Protein AF-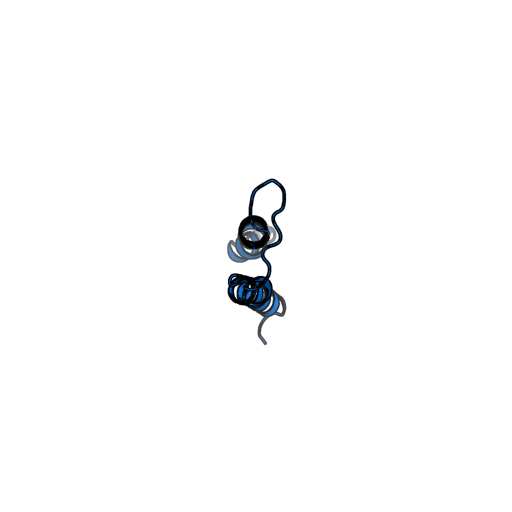A0A343TP40-F1 (afdb_monomer_lite)

Structure (mmCIF, N/CA/C/O backbone):
data_AF-A0A343TP40-F1
#
_entry.id   AF-A0A343TP40-F1
#
loop_
_atom_site.group_PDB
_atom_site.id
_atom_site.type_symbol
_atom_site.label_atom_id
_atom_site.label_alt_id
_atom_site.label_comp_id
_atom_site.label_asym_id
_atom_site.label_entity_id
_atom_site.label_seq_id
_atom_site.pdbx_PDB_ins_code
_atom_site.Cartn_x
_atom_site.Cartn_y
_atom_site.Cartn_z
_atom_site.occupancy
_atom_site.B_iso_or_equiv
_atom_site.auth_seq_id
_atom_site.auth_comp_id
_atom_site.auth_asym_id
_atom_site.auth_atom_id
_atom_site.pdbx_PDB_model_num
ATOM 1 N N . MET A 1 1 ? 8.742 -10.117 -28.222 1.00 50.50 1 MET A N 1
ATOM 2 C CA . MET A 1 1 ? 8.452 -10.788 -26.936 1.00 50.50 1 MET A CA 1
ATOM 3 C C . MET A 1 1 ? 8.343 -9.703 -25.877 1.00 50.50 1 MET A C 1
ATOM 5 O O . MET A 1 1 ? 9.273 -8.905 -25.808 1.00 50.50 1 MET A O 1
ATOM 9 N N . PRO A 1 2 ? 7.225 -9.579 -25.140 1.00 55.41 2 PRO A N 1
ATOM 10 C CA . PRO A 1 2 ? 7.133 -8.594 -24.063 1.00 55.41 2 PRO A CA 1
ATOM 11 C C . PRO A 1 2 ? 8.281 -8.844 -23.079 1.00 55.41 2 PRO A C 1
ATOM 13 O O . PRO A 1 2 ? 8.520 -9.994 -22.706 1.00 55.41 2 PRO A O 1
ATOM 16 N N . ARG A 1 3 ? 9.039 -7.801 -22.708 1.00 74.75 3 ARG A N 1
ATOM 17 C CA . ARG A 1 3 ? 10.085 -7.945 -21.685 1.00 74.75 3 ARG A CA 1
ATOM 18 C C . ARG A 1 3 ? 9.414 -8.457 -20.414 1.00 74.75 3 ARG A C 1
ATOM 20 O O . ARG A 1 3 ? 8.406 -7.900 -19.983 1.00 74.75 3 ARG A O 1
ATOM 27 N N . THR A 1 4 ? 9.986 -9.489 -19.804 1.00 79.00 4 THR A N 1
ATOM 28 C CA . THR A 1 4 ? 9.515 -10.113 -18.556 1.00 79.00 4 THR A CA 1
ATOM 29 C C . THR A 1 4 ? 9.244 -9.077 -17.460 1.00 79.00 4 THR A C 1
ATOM 31 O O . THR A 1 4 ? 8.316 -9.222 -16.673 1.00 79.00 4 THR A O 1
ATOM 34 N N . GLU A 1 5 ? 10.011 -7.988 -17.460 1.00 75.94 5 GLU A N 1
ATOM 35 C CA . GLU A 1 5 ? 9.896 -6.856 -16.537 1.00 75.94 5 GLU A CA 1
ATOM 36 C C . GLU A 1 5 ? 8.595 -6.049 -16.714 1.00 75.94 5 GLU A C 1
ATOM 38 O O . GLU A 1 5 ? 7.969 -5.669 -15.728 1.00 75.94 5 GLU A O 1
ATOM 43 N N . THR A 1 6 ? 8.127 -5.851 -17.952 1.00 81.25 6 THR A N 1
ATOM 44 C CA . THR A 1 6 ? 6.832 -5.207 -18.237 1.00 81.25 6 THR A CA 1
ATOM 45 C C . THR A 1 6 ? 5.677 -6.064 -17.727 1.00 81.25 6 THR A C 1
ATOM 47 O O . THR A 1 6 ? 4.728 -5.546 -17.145 1.00 81.25 6 THR A O 1
ATOM 50 N N . VAL A 1 7 ? 5.774 -7.385 -17.908 1.00 86.69 7 VAL A N 1
ATOM 51 C CA . VAL A 1 7 ? 4.774 -8.337 -17.402 1.00 86.69 7 VAL A CA 1
ATOM 52 C C . VAL A 1 7 ? 4.743 -8.317 -15.874 1.00 86.69 7 VAL A C 1
ATOM 54 O O . VAL A 1 7 ? 3.663 -8.299 -15.293 1.00 86.69 7 VAL A O 1
ATOM 57 N N . LEU A 1 8 ? 5.911 -8.250 -15.228 1.00 87.12 8 LEU A N 1
ATOM 58 C CA . LEU A 1 8 ? 6.054 -8.114 -13.775 1.00 87.12 8 LEU A CA 1
ATOM 59 C C . LEU A 1 8 ? 5.372 -6.851 -13.237 1.00 87.12 8 LEU A C 1
ATOM 61 O O . LEU A 1 8 ? 4.590 -6.942 -12.293 1.00 87.12 8 LEU A O 1
ATOM 65 N N . TRP A 1 9 ? 5.621 -5.691 -13.849 1.00 87.62 9 TRP A N 1
ATOM 66 C CA . TRP A 1 9 ? 4.977 -4.438 -13.446 1.00 87.62 9 TRP A CA 1
ATOM 67 C C . TRP A 1 9 ? 3.467 -4.455 -13.676 1.00 87.62 9 TRP A C 1
ATOM 69 O O . TRP A 1 9 ? 2.714 -4.071 -12.783 1.00 87.62 9 TRP A O 1
ATOM 79 N N . ALA A 1 10 ? 3.010 -4.960 -14.824 1.00 89.19 10 ALA A N 1
ATOM 80 C CA . ALA A 1 10 ? 1.584 -5.110 -15.102 1.00 89.19 10 ALA A CA 1
ATOM 81 C C . ALA A 1 10 ? 0.890 -6.006 -14.060 1.00 89.19 10 ALA A C 1
ATOM 83 O O . ALA A 1 10 ? -0.176 -5.655 -13.557 1.00 89.19 10 ALA A O 1
ATOM 84 N N . LEU A 1 11 ? 1.520 -7.124 -13.681 1.00 92.56 11 LEU A N 1
ATOM 85 C CA . LEU A 1 11 ? 1.035 -8.001 -12.613 1.00 92.56 11 LEU A CA 1
ATOM 86 C C . LEU A 1 11 ? 0.997 -7.291 -11.258 1.00 92.56 11 LEU A C 1
ATOM 88 O O . LEU A 1 11 ? -0.001 -7.402 -10.553 1.00 92.56 11 LEU A O 1
ATOM 92 N N . ALA A 1 12 ? 2.041 -6.539 -10.903 1.00 91.62 12 ALA A N 1
ATOM 93 C CA . ALA A 1 12 ? 2.087 -5.794 -9.646 1.00 91.62 12 ALA A CA 1
ATOM 94 C C . ALA A 1 12 ? 0.937 -4.777 -9.541 1.00 91.62 12 ALA A C 1
ATOM 96 O O . ALA A 1 12 ? 0.241 -4.738 -8.525 1.00 91.62 12 ALA A O 1
ATOM 97 N N . PHE A 1 13 ? 0.682 -4.006 -10.603 1.00 90.56 13 PHE A N 1
ATOM 98 C CA . PHE A 1 13 ? -0.450 -3.077 -10.655 1.00 90.56 13 PHE A CA 1
ATOM 99 C C . PHE A 1 13 ? -1.798 -3.795 -10.599 1.00 90.56 13 PHE A C 1
ATOM 101 O O . PHE A 1 13 ? -2.693 -3.359 -9.876 1.00 90.56 13 PHE A O 1
ATOM 108 N N . LEU A 1 14 ? -1.939 -4.914 -11.312 1.00 94.19 14 LEU A N 1
ATOM 109 C CA . LEU A 1 14 ? -3.159 -5.714 -11.275 1.00 94.19 14 LEU A CA 1
ATOM 110 C C . LEU A 1 14 ? -3.447 -6.216 -9.854 1.00 94.19 14 LEU A C 1
ATOM 112 O O . LEU A 1 14 ? -4.568 -6.069 -9.376 1.00 94.19 14 LEU A O 1
ATOM 116 N N . LEU A 1 15 ? -2.436 -6.745 -9.158 1.00 92.31 15 LEU A N 1
ATOM 117 C CA . LEU A 1 15 ? -2.550 -7.164 -7.760 1.00 92.31 15 LEU A CA 1
ATOM 118 C C . LEU A 1 15 ? -2.957 -5.999 -6.853 1.00 92.31 15 LEU A C 1
ATOM 120 O O . LEU A 1 15 ? -3.857 -6.170 -6.035 1.00 92.31 15 LEU A O 1
ATOM 124 N N . LEU A 1 16 ? -2.352 -4.819 -7.020 1.00 91.75 16 LEU A N 1
ATOM 125 C CA . LEU A 1 16 ? -2.724 -3.623 -6.259 1.00 91.75 16 LEU A CA 1
ATOM 126 C C . LEU A 1 16 ? -4.197 -3.253 -6.433 1.00 91.75 16 LEU A C 1
ATOM 128 O O . LEU A 1 16 ? -4.864 -2.972 -5.442 1.00 91.75 16 LEU A O 1
ATOM 132 N N . VAL A 1 17 ? -4.713 -3.269 -7.663 1.00 90.88 17 VAL A N 1
ATOM 133 C CA . VAL A 1 17 ? -6.114 -2.922 -7.952 1.00 90.88 17 VAL A CA 1
ATOM 134 C C . VAL A 1 17 ? -7.064 -3.982 -7.412 1.00 90.88 17 VAL A C 1
ATOM 136 O O . VAL A 1 17 ? -8.042 -3.655 -6.745 1.00 90.88 17 VAL A O 1
ATOM 139 N N . VAL A 1 18 ? -6.765 -5.251 -7.681 1.00 90.44 18 VAL A N 1
ATOM 140 C CA . VAL A 1 18 ? -7.597 -6.382 -7.272 1.00 90.44 18 VAL A CA 1
ATOM 141 C C . VAL A 1 18 ? -7.696 -6.408 -5.747 1.00 90.44 18 VAL A C 1
ATOM 143 O O . VAL A 1 18 ? -8.789 -6.323 -5.211 1.00 90.44 18 VAL A O 1
ATOM 146 N N . PHE A 1 19 ? -6.587 -6.370 -5.015 1.00 88.44 19 PHE A N 1
ATOM 147 C CA . PHE A 1 19 ? -6.615 -6.413 -3.548 1.00 88.44 19 PHE A CA 1
ATOM 148 C C . PHE A 1 19 ? -6.930 -5.070 -2.859 1.00 88.44 19 PHE A C 1
ATOM 150 O O . PHE A 1 19 ? -6.963 -5.008 -1.625 1.00 88.44 19 PHE A O 1
ATOM 157 N N . ALA A 1 20 ? -7.213 -4.003 -3.618 1.00 84.31 20 ALA A N 1
ATOM 158 C CA . ALA A 1 20 ? -7.666 -2.734 -3.046 1.00 84.31 20 ALA A CA 1
ATOM 159 C C . ALA A 1 20 ? -9.045 -2.859 -2.384 1.00 84.31 20 ALA A C 1
ATOM 161 O O . ALA A 1 20 ? -9.312 -2.181 -1.391 1.00 84.31 20 ALA A O 1
ATOM 162 N N . VAL A 1 21 ? -9.915 -3.721 -2.920 1.00 84.19 21 VAL A N 1
ATOM 163 C CA . VAL A 1 21 ? -11.238 -3.981 -2.349 1.00 84.19 21 VAL A CA 1
ATOM 164 C C . VAL A 1 21 ? -11.132 -5.157 -1.377 1.00 84.19 21 VAL A C 1
ATOM 166 O O . VAL A 1 21 ? -10.871 -6.277 -1.811 1.00 84.19 21 VAL A O 1
ATOM 169 N N . PRO A 1 22 ? -11.376 -4.979 -0.067 1.00 78.75 22 PRO A N 1
ATOM 170 C CA . PRO A 1 22 ? -11.153 -6.050 0.899 1.00 78.75 22 PRO A CA 1
ATOM 171 C C . PRO A 1 22 ? -12.412 -6.917 1.020 1.00 78.75 22 PRO A C 1
ATOM 173 O O . PRO A 1 22 ? -12.994 -7.025 2.098 1.00 78.75 22 PRO A O 1
ATOM 176 N N . TRP A 1 23 ? -12.867 -7.528 -0.084 1.00 78.62 23 TRP A N 1
ATOM 177 C CA . TRP A 1 23 ? -14.081 -8.371 -0.116 1.00 78.62 23 TRP A CA 1
ATOM 178 C C . TRP A 1 23 ? -14.065 -9.468 0.958 1.00 78.62 23 TRP A C 1
ATOM 180 O O . TRP A 1 23 ? -15.107 -9.872 1.462 1.00 78.62 23 TRP A O 1
ATOM 190 N N . PHE A 1 24 ? -12.870 -9.923 1.344 1.00 72.88 24 PHE A N 1
ATOM 191 C CA . PHE A 1 24 ? -12.652 -10.969 2.340 1.00 72.88 24 PHE A CA 1
ATOM 192 C C . PHE A 1 24 ? -12.823 -10.490 3.791 1.00 72.88 24 PHE A C 1
ATOM 194 O O . PHE A 1 24 ? -13.029 -11.304 4.686 1.00 72.88 24 PHE A O 1
ATOM 201 N N . LEU A 1 25 ? -12.760 -9.181 4.044 1.00 74.62 25 LEU A N 1
ATOM 202 C CA . LEU A 1 25 ? -12.904 -8.585 5.378 1.00 74.62 25 LEU A CA 1
ATOM 203 C C . LEU A 1 25 ? -14.320 -8.043 5.634 1.00 74.62 25 LEU A C 1
ATOM 205 O O . LEU A 1 25 ? -14.584 -7.568 6.734 1.00 74.62 25 LEU A O 1
ATOM 209 N N . TRP A 1 26 ? -15.243 -8.150 4.669 1.00 72.38 26 TRP A N 1
ATOM 210 C CA . TRP A 1 26 ? -16.610 -7.604 4.755 1.00 72.38 26 TRP A CA 1
ATOM 211 C C . TRP A 1 26 ? -17.472 -8.172 5.899 1.00 72.38 26 TRP A C 1
ATOM 213 O O . TRP A 1 26 ? -18.485 -7.573 6.241 1.00 72.38 26 TRP A O 1
ATOM 223 N N . GLY A 1 27 ? -17.076 -9.286 6.525 1.00 68.88 27 GLY A N 1
ATOM 224 C CA . GLY A 1 27 ? -17.765 -9.866 7.688 1.00 68.88 27 GLY A CA 1
ATOM 225 C C . GLY A 1 27 ? -16.990 -9.787 9.007 1.00 68.88 27 GLY A C 1
ATOM 226 O O . GLY A 1 27 ? -17.444 -10.335 10.008 1.00 68.88 27 GLY A O 1
ATOM 227 N N . ASN A 1 28 ? -15.806 -9.166 9.026 1.00 68.38 28 ASN A N 1
ATOM 228 C CA . ASN A 1 28 ? -14.918 -9.211 10.183 1.00 68.38 28 ASN A CA 1
ATOM 229 C C . ASN A 1 28 ? -14.991 -7.908 10.996 1.00 68.38 28 ASN A C 1
ATOM 231 O O . ASN A 1 28 ? -14.375 -6.905 10.644 1.00 68.38 28 ASN A O 1
ATOM 235 N N . ALA A 1 29 ? -15.717 -7.945 12.116 1.00 69.62 29 ALA A N 1
ATOM 236 C CA . ALA A 1 29 ? -15.852 -6.819 13.044 1.00 69.62 29 ALA A CA 1
ATOM 237 C C . ALA A 1 29 ? -14.663 -6.670 14.017 1.00 69.62 29 ALA A C 1
ATOM 239 O O . ALA A 1 29 ? -14.765 -5.944 15.003 1.00 69.62 29 ALA A O 1
ATOM 240 N N . THR A 1 30 ? -13.542 -7.361 13.781 1.00 74.81 30 THR A N 1
ATOM 241 C CA . THR A 1 30 ? -12.372 -7.284 14.665 1.00 74.81 30 THR A CA 1
ATOM 242 C C . THR A 1 30 ? -11.824 -5.859 14.691 1.00 74.81 30 THR A C 1
ATOM 244 O O . THR A 1 30 ? -11.431 -5.303 13.663 1.00 74.81 30 THR A O 1
ATOM 247 N N . VAL A 1 31 ? -11.795 -5.270 15.884 1.00 80.94 31 VAL A N 1
ATOM 248 C CA . VAL A 1 31 ? -11.268 -3.927 16.133 1.00 80.94 31 VAL A CA 1
ATOM 249 C C . VAL A 1 31 ? -9.858 -4.055 16.697 1.00 80.94 31 VAL A C 1
ATOM 251 O O . VAL A 1 31 ? -9.641 -4.748 17.688 1.00 80.94 31 VAL A O 1
ATOM 254 N N . VAL A 1 32 ? -8.901 -3.365 16.081 1.00 78.19 32 VAL A N 1
ATOM 255 C CA . VAL A 1 32 ? -7.511 -3.280 16.545 1.00 78.19 32 VAL A CA 1
ATOM 256 C C . VAL A 1 32 ? -7.172 -1.814 16.782 1.00 78.19 32 VAL A C 1
ATOM 258 O O . VAL A 1 32 ? -7.385 -0.973 15.910 1.00 78.19 32 VAL A O 1
ATOM 261 N N . ALA A 1 33 ? -6.658 -1.495 17.974 1.00 77.69 33 ALA A N 1
ATOM 262 C CA . ALA A 1 33 ? -6.311 -0.125 18.376 1.00 77.69 33 ALA A CA 1
ATOM 263 C C . ALA A 1 33 ? -7.468 0.891 18.217 1.00 77.69 33 ALA A C 1
ATOM 265 O O . ALA A 1 33 ? -7.251 2.051 17.881 1.00 77.69 33 ALA A O 1
ATOM 266 N N . GLY A 1 34 ? -8.711 0.447 18.438 1.00 79.31 34 GLY A N 1
ATOM 267 C CA . GLY A 1 34 ? -9.909 1.289 18.343 1.00 79.31 34 GLY A CA 1
ATOM 268 C C . GLY A 1 34 ? -10.469 1.476 16.929 1.00 79.31 34 GLY A C 1
ATOM 269 O O . GLY A 1 34 ? -11.533 2.072 16.793 1.00 79.31 34 GLY A O 1
ATOM 270 N N . LEU A 1 35 ? -9.817 0.935 15.889 1.00 77.75 35 LEU A N 1
ATOM 271 C CA . LEU A 1 35 ? -10.299 0.990 14.505 1.00 77.75 35 LEU A CA 1
ATOM 272 C C . LEU A 1 35 ? -10.552 -0.414 13.928 1.00 77.75 35 LEU A C 1
ATOM 274 O O . LEU A 1 35 ? -9.818 -1.355 14.247 1.00 77.75 35 LEU A O 1
ATOM 278 N N . PRO A 1 36 ? -11.573 -0.589 13.069 1.00 83.06 36 PRO A N 1
ATOM 279 C CA . PRO A 1 36 ? -11.824 -1.863 12.404 1.00 83.06 36 PRO A CA 1
ATOM 280 C C . PRO A 1 36 ? -10.611 -2.321 11.590 1.00 83.06 36 PRO A C 1
ATOM 282 O O . PRO A 1 36 ? -9.984 -1.525 10.889 1.00 83.06 36 PRO A O 1
ATOM 285 N N . ILE A 1 37 ? -10.318 -3.621 11.622 1.00 86.00 37 ILE A N 1
ATOM 286 C CA . ILE A 1 37 ? -9.217 -4.247 10.874 1.00 86.00 37 ILE A CA 1
ATOM 287 C C . ILE A 1 37 ? -9.275 -3.942 9.364 1.00 86.00 37 ILE A C 1
ATOM 289 O O . ILE A 1 37 ? -8.245 -3.795 8.711 1.00 86.00 37 ILE A O 1
ATOM 293 N N . TRP A 1 38 ? -10.480 -3.770 8.814 1.00 83.56 38 TRP A N 1
ATOM 294 C CA . TRP A 1 38 ? -10.700 -3.380 7.421 1.00 83.56 38 TRP A CA 1
ATOM 295 C C . TRP A 1 38 ? -10.096 -2.004 7.090 1.00 83.56 38 TRP A C 1
ATOM 297 O O . TRP A 1 38 ? -9.543 -1.813 6.011 1.00 83.56 38 TRP A O 1
ATOM 307 N N . LEU A 1 39 ? -10.115 -1.056 8.036 1.00 84.75 39 LEU A N 1
ATOM 308 C CA . LEU A 1 39 ? -9.490 0.255 7.849 1.00 84.75 39 LEU A CA 1
ATOM 309 C C . LEU A 1 39 ? -7.958 0.145 7.850 1.00 84.75 39 LEU A C 1
ATOM 311 O O . LEU A 1 39 ? -7.290 0.750 7.014 1.00 84.75 39 LEU A O 1
ATOM 315 N N . TRP A 1 40 ? -7.406 -0.677 8.748 1.00 87.06 40 TRP A N 1
ATOM 316 C CA . TRP A 1 40 ? -5.971 -0.973 8.789 1.00 87.06 40 TRP A CA 1
ATOM 317 C C . TRP A 1 40 ? -5.472 -1.622 7.501 1.00 87.06 40 TRP A C 1
ATOM 319 O O . TRP A 1 40 ? -4.375 -1.295 7.049 1.00 87.06 40 TRP A O 1
ATOM 329 N N . TRP A 1 41 ? -6.284 -2.482 6.879 1.00 89.25 41 TRP A N 1
ATOM 330 C CA . TRP A 1 41 ? -5.979 -3.032 5.561 1.00 89.25 41 TRP A CA 1
ATOM 331 C C . TRP A 1 41 ? -5.778 -1.923 4.531 1.00 89.25 41 TRP A C 1
ATOM 333 O O . TRP A 1 41 ? -4.758 -1.913 3.851 1.00 89.25 41 TRP A O 1
ATOM 343 N N . HIS A 1 42 ? -6.684 -0.945 4.461 1.00 87.38 42 HIS A N 1
ATOM 344 C CA . HIS A 1 42 ? -6.528 0.183 3.543 1.00 87.38 42 HIS A CA 1
ATOM 345 C C . HIS A 1 42 ? -5.284 1.019 3.834 1.00 87.38 42 HIS A C 1
ATOM 347 O O . HIS A 1 42 ? -4.590 1.402 2.897 1.00 87.38 42 HIS A O 1
ATOM 353 N N . ILE A 1 43 ? -4.963 1.264 5.106 1.00 91.06 43 ILE A N 1
ATOM 354 C CA . ILE A 1 43 ? -3.743 1.993 5.487 1.00 91.06 43 ILE A CA 1
ATOM 355 C C . ILE A 1 43 ? -2.498 1.232 5.015 1.00 91.06 43 ILE A C 1
ATOM 357 O O . ILE A 1 43 ? -1.630 1.806 4.355 1.00 91.06 43 ILE A O 1
ATOM 361 N N . GLY A 1 44 ? -2.430 -0.071 5.299 1.00 92.06 44 GLY A N 1
ATOM 362 C CA . GLY A 1 44 ? -1.347 -0.933 4.830 1.00 92.06 44 GLY A CA 1
ATOM 363 C C . GLY A 1 44 ? -1.263 -0.978 3.303 1.00 92.06 44 GLY A C 1
ATOM 364 O O . GLY A 1 44 ? -0.171 -0.905 2.743 1.00 92.06 44 GLY A O 1
ATOM 365 N N . TRP A 1 45 ? -2.408 -1.018 2.619 1.00 93.50 45 TRP A N 1
ATOM 366 C CA . TRP A 1 45 ? -2.476 -1.050 1.160 1.00 93.50 45 TRP A CA 1
ATOM 367 C C . TRP A 1 45 ? -2.049 0.270 0.517 1.00 93.50 45 TRP A C 1
ATOM 369 O O . TRP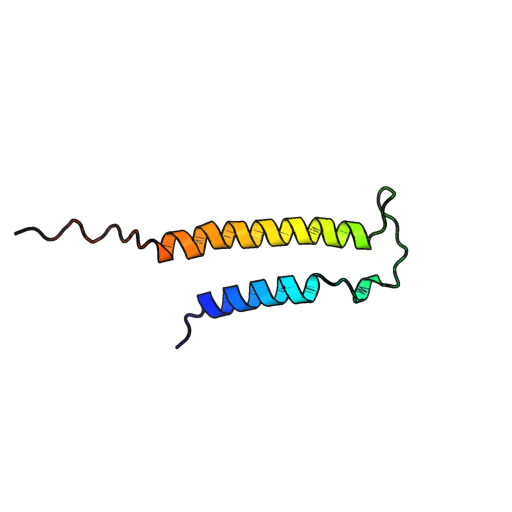 A 1 45 ? -1.359 0.252 -0.497 1.00 93.50 45 TRP A O 1
ATOM 379 N N . MET A 1 46 ? -2.375 1.414 1.126 1.00 93.62 46 MET A N 1
ATOM 380 C CA . MET A 1 46 ? -1.887 2.727 0.689 1.00 93.62 46 MET A CA 1
ATOM 381 C C . MET A 1 46 ? -0.365 2.823 0.816 1.00 93.62 46 MET A C 1
ATOM 383 O O . MET A 1 46 ? 0.297 3.303 -0.102 1.00 93.62 46 MET A O 1
ATOM 387 N N . ALA A 1 47 ? 0.203 2.315 1.915 1.00 95.00 47 ALA A N 1
ATOM 388 C CA . ALA A 1 47 ? 1.651 2.249 2.085 1.00 95.00 47 ALA A CA 1
ATOM 389 C C . ALA A 1 47 ? 2.303 1.323 1.044 1.00 95.00 47 ALA A C 1
ATOM 391 O O . ALA A 1 47 ? 3.295 1.700 0.420 1.00 95.00 47 ALA A O 1
ATOM 392 N N . LEU A 1 48 ? 1.723 0.142 0.803 1.00 94.25 48 LEU A N 1
ATOM 393 C CA . LEU A 1 48 ? 2.204 -0.789 -0.218 1.00 94.25 48 LEU A CA 1
ATOM 394 C C . LEU A 1 48 ? 2.150 -0.162 -1.617 1.00 94.25 48 LEU A C 1
ATOM 396 O O . LEU A 1 48 ? 3.143 -0.193 -2.341 1.00 94.25 48 LEU A O 1
ATOM 400 N N . ALA A 1 49 ? 1.023 0.453 -1.979 1.00 94.00 49 ALA A N 1
ATOM 401 C CA . ALA A 1 49 ? 0.852 1.141 -3.251 1.00 94.00 49 ALA A CA 1
ATOM 402 C C . ALA A 1 49 ? 1.888 2.259 -3.425 1.00 94.00 49 ALA A C 1
ATOM 404 O O . ALA A 1 49 ? 2.514 2.340 -4.480 1.00 94.00 49 ALA A O 1
ATOM 405 N N . ALA A 1 50 ? 2.132 3.062 -2.385 1.00 94.25 50 ALA A N 1
ATOM 406 C CA . ALA A 1 50 ? 3.152 4.107 -2.403 1.00 94.25 50 ALA A CA 1
ATOM 407 C C . ALA A 1 50 ? 4.561 3.541 -2.639 1.00 94.25 50 ALA A C 1
ATOM 409 O O . ALA A 1 50 ? 5.303 4.076 -3.459 1.00 94.25 50 ALA A O 1
ATOM 410 N N . VAL A 1 51 ? 4.924 2.436 -1.979 1.00 93.94 51 VAL A N 1
ATOM 411 C CA . VAL A 1 51 ? 6.227 1.772 -2.171 1.00 93.94 51 VAL A CA 1
ATOM 412 C C . VAL A 1 51 ? 6.371 1.215 -3.585 1.00 93.94 51 VAL A C 1
ATOM 414 O O . VAL A 1 51 ? 7.425 1.376 -4.200 1.00 93.94 51 VAL A O 1
ATOM 417 N N . VAL A 1 52 ? 5.328 0.579 -4.121 1.00 91.94 52 VAL A N 1
ATOM 418 C CA . VAL A 1 52 ? 5.338 0.036 -5.487 1.00 91.94 52 VAL A CA 1
ATOM 419 C C . VAL A 1 52 ? 5.470 1.165 -6.508 1.00 91.94 52 VAL A C 1
ATOM 421 O O . VAL A 1 52 ? 6.312 1.072 -7.399 1.00 91.94 52 VAL A O 1
ATOM 424 N N . PHE A 1 53 ? 4.722 2.260 -6.344 1.00 87.69 53 PHE A N 1
ATOM 425 C CA . PHE A 1 53 ? 4.859 3.449 -7.187 1.00 87.69 53 PHE A CA 1
ATOM 426 C C . PHE A 1 53 ? 6.250 4.073 -7.075 1.00 87.69 53 PHE A C 1
ATOM 428 O O . PHE A 1 53 ? 6.857 4.402 -8.088 1.00 87.69 53 PHE A O 1
ATOM 435 N N . TYR A 1 54 ? 6.792 4.183 -5.864 1.00 89.94 54 TYR A N 1
ATOM 436 C CA . TYR A 1 54 ? 8.141 4.693 -5.642 1.00 89.94 54 TYR A CA 1
ATOM 437 C C . TYR A 1 54 ? 9.191 3.834 -6.356 1.00 89.94 54 TYR A C 1
ATOM 439 O O . TYR A 1 54 ? 10.029 4.344 -7.100 1.00 89.94 54 TYR A O 1
ATOM 447 N N . ALA A 1 55 ? 9.118 2.512 -6.192 1.00 88.62 55 ALA A N 1
ATOM 448 C CA . ALA A 1 55 ? 9.994 1.582 -6.886 1.00 88.62 55 ALA A CA 1
ATOM 449 C C . ALA A 1 55 ? 9.830 1.680 -8.409 1.00 88.62 55 ALA A C 1
ATOM 451 O O . ALA A 1 55 ? 10.830 1.637 -9.120 1.00 88.62 55 ALA A O 1
ATOM 452 N N . PHE A 1 56 ? 8.607 1.872 -8.910 1.00 84.44 56 PHE A N 1
ATOM 453 C CA . PHE A 1 56 ? 8.339 2.071 -10.334 1.00 84.44 56 PHE A CA 1
ATOM 454 C C . PHE A 1 56 ? 9.051 3.320 -10.849 1.00 84.44 56 PHE A C 1
ATOM 456 O O . PHE A 1 56 ? 9.860 3.234 -11.772 1.00 84.44 56 PHE A O 1
ATOM 463 N N . THR A 1 57 ? 8.851 4.452 -10.168 1.00 84.25 57 THR A N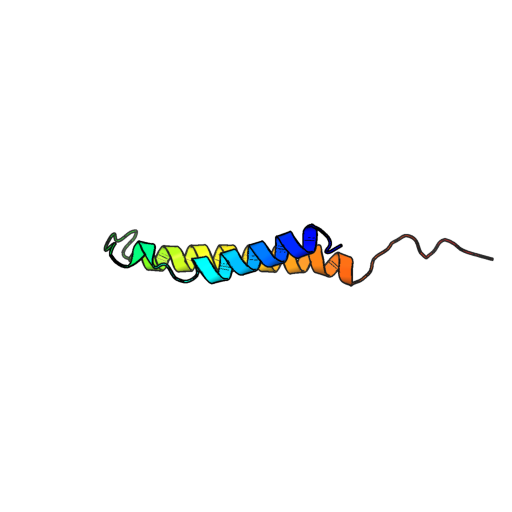 1
ATOM 464 C CA . THR A 1 57 ? 9.505 5.725 -10.498 1.00 84.25 57 THR A CA 1
ATOM 465 C C . THR A 1 57 ? 11.023 5.693 -10.366 1.00 84.25 57 THR A C 1
ATOM 467 O O . THR A 1 57 ? 11.678 6.574 -10.891 1.00 84.25 57 THR A O 1
ATOM 470 N N . ARG A 1 58 ? 11.609 4.705 -9.682 1.00 81.00 58 ARG A N 1
ATOM 471 C CA . ARG A 1 58 ? 13.069 4.553 -9.589 1.00 81.00 58 ARG A CA 1
ATOM 472 C C . ARG A 1 58 ? 13.636 3.573 -10.609 1.00 81.00 58 ARG A C 1
ATOM 474 O O . ARG A 1 58 ? 14.745 3.751 -11.077 1.00 81.00 58 ARG A O 1
ATOM 481 N N . ARG A 1 59 ? 12.915 2.493 -10.912 1.00 74.50 59 ARG A N 1
ATOM 482 C CA . ARG A 1 59 ? 13.449 1.356 -11.683 1.00 74.50 59 ARG A CA 1
ATOM 483 C C . ARG A 1 59 ? 13.030 1.376 -13.146 1.00 74.50 59 ARG A C 1
ATOM 485 O O . ARG A 1 59 ? 13.834 1.020 -13.999 1.00 74.50 59 ARG A O 1
ATOM 492 N N . ALA A 1 60 ? 11.790 1.774 -13.425 1.00 68.12 60 ALA A N 1
ATOM 493 C CA . ALA A 1 60 ? 11.312 1.946 -14.794 1.00 68.12 60 ALA A CA 1
ATOM 494 C C . ALA A 1 60 ? 11.797 3.290 -15.361 1.00 68.12 60 ALA A C 1
ATOM 496 O O . ALA A 1 60 ? 12.382 3.330 -16.440 1.00 68.12 60 ALA A O 1
ATOM 497 N N . TRP A 1 61 ? 11.679 4.356 -14.564 1.00 66.56 61 TRP A N 1
ATOM 498 C CA . TRP A 1 61 ? 11.995 5.721 -14.988 1.00 66.56 61 TRP A CA 1
ATOM 499 C C . TRP A 1 61 ? 13.482 5.959 -15.306 1.00 66.56 61 TRP A C 1
ATOM 501 O O . TRP A 1 61 ? 13.783 6.512 -16.361 1.00 66.56 61 TRP A O 1
ATOM 511 N N . ASP A 1 62 ? 14.419 5.501 -14.459 1.00 61.47 62 ASP A N 1
ATOM 512 C CA . ASP A 1 62 ? 15.869 5.645 -14.716 1.00 61.47 62 ASP A CA 1
ATOM 513 C C . ASP A 1 62 ? 16.300 4.932 -16.013 1.00 61.47 62 ASP A C 1
ATOM 515 O O . ASP A 1 62 ? 17.231 5.365 -16.691 1.00 61.47 62 ASP A O 1
ATOM 519 N N . ARG A 1 63 ? 15.603 3.852 -16.393 1.00 58.94 63 ARG A N 1
ATOM 520 C CA . ARG A 1 63 ? 15.864 3.108 -17.635 1.00 58.94 63 ARG A CA 1
ATOM 521 C C . ARG A 1 63 ? 15.230 3.755 -18.863 1.00 58.94 63 ARG A C 1
ATOM 523 O O . ARG A 1 63 ? 15.827 3.723 -19.933 1.00 58.94 63 ARG A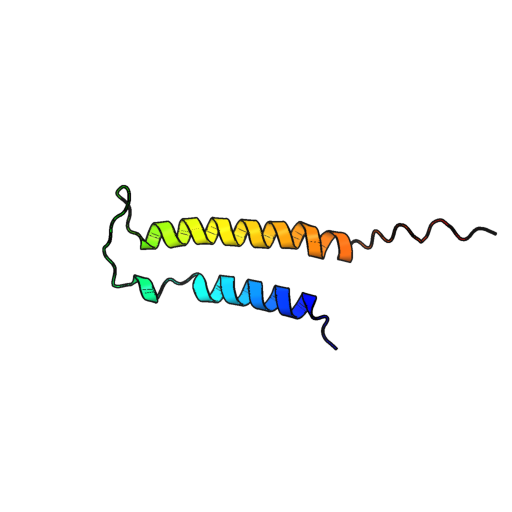 O 1
ATOM 530 N N . GLU A 1 64 ? 14.028 4.309 -18.734 1.00 58.91 64 GLU A N 1
ATOM 531 C CA . GLU A 1 64 ? 13.325 4.982 -19.835 1.00 58.91 64 GLU A CA 1
ATOM 532 C C . GLU A 1 64 ? 13.916 6.362 -20.153 1.00 58.91 64 GLU A C 1
ATOM 534 O O . GLU A 1 64 ? 13.867 6.781 -21.308 1.00 58.91 64 GLU A O 1
ATOM 539 N N . MET A 1 65 ? 14.561 7.025 -19.184 1.00 59.25 65 MET A N 1
ATOM 540 C CA . MET A 1 65 ? 15.343 8.246 -19.428 1.00 59.25 65 MET A CA 1
ATOM 541 C C . MET A 1 65 ? 16.705 8.005 -20.101 1.00 59.25 65 MET A C 1
ATOM 543 O O . MET A 1 65 ? 17.386 8.975 -20.425 1.00 59.25 65 MET A O 1
ATOM 547 N N . GLY A 1 66 ? 17.094 6.753 -20.373 1.00 56.62 66 GLY A N 1
ATOM 548 C CA . GLY A 1 66 ? 18.230 6.458 -21.248 1.00 56.62 66 GLY A CA 1
ATOM 549 C C . GLY A 1 66 ? 19.564 7.022 -20.759 1.00 56.62 66 GLY A C 1
ATOM 550 O O . GLY A 1 66 ? 20.348 7.512 -21.572 1.00 56.62 66 GLY A O 1
ATOM 551 N N . ILE A 1 67 ? 19.852 6.953 -19.453 1.00 59.56 67 ILE A N 1
ATOM 552 C CA . ILE A 1 67 ? 21.235 7.109 -18.983 1.00 59.56 67 ILE A CA 1
ATOM 553 C C . ILE A 1 67 ? 21.977 5.816 -19.342 1.00 59.56 67 ILE A C 1
ATOM 555 O O . ILE A 1 67 ? 22.225 4.963 -18.496 1.00 59.56 67 ILE A O 1
ATOM 559 N N . ASP A 1 68 ? 22.286 5.662 -20.629 1.00 61.31 68 ASP A N 1
ATOM 560 C CA . ASP A 1 68 ? 23.392 4.834 -21.084 1.00 61.31 68 ASP A CA 1
ATOM 561 C C . ASP A 1 68 ? 24.660 5.676 -20.873 1.00 61.31 68 ASP A C 1
ATOM 563 O O . ASP A 1 68 ? 24.888 6.631 -21.620 1.00 61.31 68 ASP A O 1
ATOM 567 N N . PRO A 1 69 ? 25.508 5.377 -19.873 1.00 60.84 69 PRO A N 1
ATOM 568 C CA . PRO A 1 69 ? 26.783 6.073 -19.703 1.00 60.84 69 PRO A CA 1
ATOM 569 C C . PRO A 1 69 ? 27.783 5.808 -20.849 1.00 60.84 69 PRO A C 1
ATOM 571 O O . PRO A 1 69 ? 28.894 6.324 -20.802 1.00 60.84 69 PRO A O 1
ATOM 574 N N . ASP A 1 70 ? 27.406 5.048 -21.884 1.00 59.47 70 ASP A N 1
ATOM 575 C CA . ASP A 1 70 ? 28.322 4.465 -22.874 1.00 59.47 70 ASP A CA 1
ATOM 576 C C . ASP A 1 70 ? 28.337 5.168 -24.251 1.00 59.47 70 ASP A C 1
ATOM 578 O O . ASP A 1 70 ? 28.797 4.599 -25.236 1.00 59.47 70 ASP A O 1
ATOM 582 N N . ARG A 1 71 ? 27.850 6.418 -24.363 1.00 60.06 71 ARG A N 1
ATOM 583 C CA . ARG A 1 71 ? 27.834 7.168 -25.647 1.00 60.06 71 ARG A CA 1
ATOM 584 C C . ARG A 1 71 ? 28.786 8.368 -25.744 1.00 60.06 71 ARG A C 1
ATOM 586 O O . ARG A 1 71 ? 28.656 9.164 -26.669 1.00 60.06 71 ARG A O 1
ATOM 593 N N . SER A 1 72 ? 29.743 8.524 -24.829 1.00 57.50 72 SER A N 1
ATOM 594 C CA . SER A 1 72 ? 30.729 9.625 -24.861 1.00 57.50 72 SER A CA 1
ATOM 595 C C . SER A 1 72 ? 32.134 9.210 -25.330 1.00 57.50 72 SER A C 1
ATOM 597 O O . SER A 1 72 ? 33.067 10.001 -25.212 1.00 57.50 72 SER A O 1
ATOM 599 N N . GLY A 1 73 ? 32.292 7.995 -25.874 1.00 61.59 73 GLY A N 1
ATOM 600 C CA . GLY A 1 73 ? 33.595 7.400 -26.203 1.00 61.59 73 GLY A CA 1
ATOM 601 C C . GLY A 1 73 ? 33.986 7.294 -27.684 1.00 61.59 73 GLY A C 1
ATOM 602 O O . GLY A 1 73 ? 35.066 6.783 -27.955 1.00 61.59 73 GLY A O 1
ATOM 603 N N . GLU A 1 74 ? 33.179 7.751 -28.647 1.00 62.03 74 GLU A N 1
ATOM 604 C CA . GLU A 1 74 ? 33.556 7.703 -30.074 1.00 62.03 74 GLU A CA 1
ATOM 605 C C . GLU A 1 74 ? 33.922 9.095 -30.606 1.00 62.03 74 GLU A C 1
ATOM 607 O O . GLU A 1 74 ? 33.109 9.841 -31.149 1.00 62.03 74 GLU A O 1
ATOM 612 N N . THR A 1 75 ? 35.196 9.428 -30.406 1.00 62.41 75 THR A N 1
ATOM 613 C CA . THR A 1 75 ? 35.982 10.420 -31.156 1.00 62.41 75 THR A CA 1
ATOM 614 C C . THR A 1 75 ? 36.197 9.985 -32.609 1.00 62.41 75 THR A C 1
ATOM 616 O O . THR A 1 75 ? 36.407 8.797 -32.868 1.00 62.41 75 THR A O 1
ATOM 619 N N . PRO A 1 76 ? 36.254 10.942 -33.544 1.00 59.41 76 PRO A N 1
AT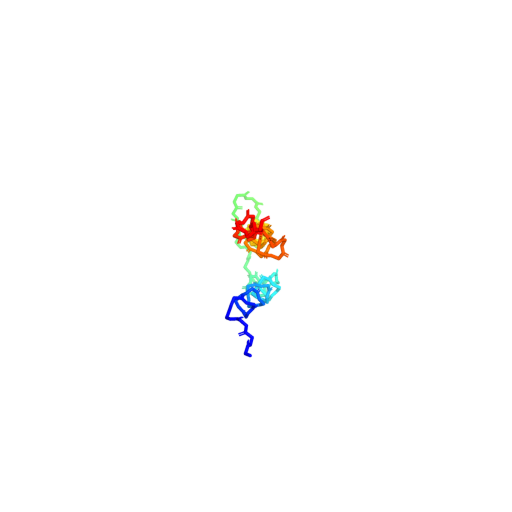OM 620 C CA . PRO A 1 76 ? 37.440 11.068 -34.403 1.00 59.41 76 PRO A CA 1
ATOM 621 C C . PRO A 1 76 ? 38.252 12.330 -34.103 1.00 59.41 76 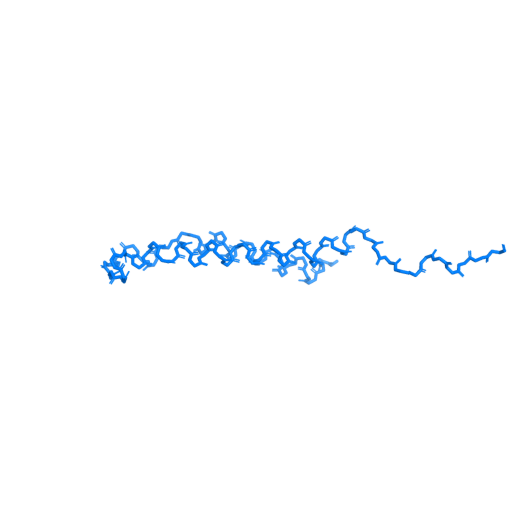PRO A C 1
ATOM 623 O O . PRO A 1 76 ? 37.634 13.410 -33.952 1.00 59.41 76 PRO A O 1
#

Foldseek 3Di:
DPPPVVVVLVVLVVCLVVPLDVPVCPPPQDDDPNHGVVVVSNVVSVVVVVVSVVCCCVPVVVVVVPPPVPPPPDDD

Sequence (76 aa):
MPRTETVLWALAFLLLVVFAVPWFLWGNATVVAGLPIWLWWHIGWMALAAVVFYAFTRRAWDREMGIDPDRSGETP

Secondary structure (DSSP, 8-state):
---HHHHHHHHHHHHHHHTTS-GGGTT---EETTEEHHHHHHHHHHHHHHHHHHHHHHHTHHHHTT--TTSS----

Radius of gyration: 19.85 Å; chains: 1; bounding box: 55×22×53 Å

InterPro domains:
  IPR021741 Protein of unknown function DUF3311 [PF11755] (9-62)

pLDDT: mean 78.56, std 12.64, range [50.5, 95.0]

Organism: NCBI:txid2055893